Protein AF-A0A643F155-F1 (afdb_monomer_lite)

Radius of gyration: 12.83 Å; chains: 1; bounding box: 34×23×29 Å

Sequence (90 aa):
MDIQLLGMRLYNGAAKPDFDLLAYADLSVAGGLTIRGAALVSRDGEYRVWPPLSKDDRKAVKWRHDSPFHEAAIKLVLPAYRAISGKMEG

Foldseek 3Di:
DDKDWPDKDFDPDDADPFKGFGIFTWMADPPGDIQGGFTFIAGPNDTWTHGHDDPDPVPGDHDDCPDPVRVVVCVHVVVVSCVVVVVDDD

Organism: NCBI:txid571256

Secondary structure (DSSP, 8-state):
--EEEEEEEE--SPPPSSSEEEEEEEEEETTTEEEEEEEEEEETTEEEEEPPP-SSGGG-----TTSHHHHHHHHHHHHHHHHHTT----

Structure (mmCIF, N/CA/C/O backbone):
data_AF-A0A643F155-F1
#
_entry.id   AF-A0A643F155-F1
#
loop_
_atom_site.group_PDB
_atom_site.id
_atom_site.type_symbol
_atom_site.label_atom_id
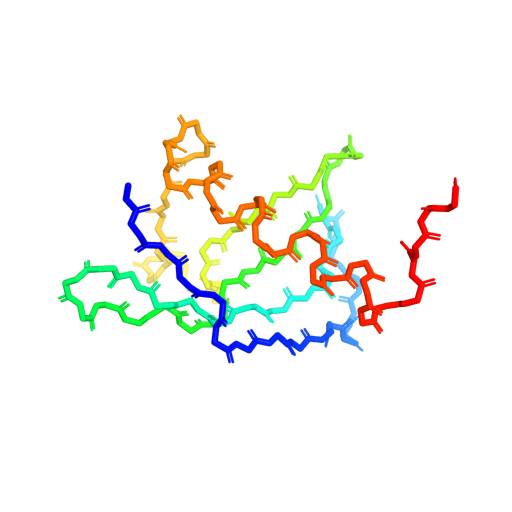_atom_site.label_alt_id
_atom_site.label_comp_id
_atom_site.label_asym_id
_atom_site.label_entity_id
_atom_site.label_seq_id
_atom_site.pdbx_PDB_ins_code
_atom_site.Cartn_x
_atom_site.Cartn_y
_atom_site.Cartn_z
_atom_site.occupancy
_atom_site.B_iso_or_equiv
_atom_site.auth_seq_id
_atom_site.auth_comp_id
_atom_site.auth_asym_id
_atom_site.auth_atom_id
_atom_site.pdbx_PDB_model_num
ATOM 1 N N . MET A 1 1 ? -10.316 10.577 10.246 1.00 69.81 1 MET A N 1
ATOM 2 C CA . MET A 1 1 ? -10.511 9.136 9.986 1.00 69.81 1 MET A CA 1
ATOM 3 C C . MET A 1 1 ? -9.308 8.421 10.562 1.00 69.81 1 MET A C 1
ATOM 5 O O . MET A 1 1 ? -8.203 8.860 10.273 1.00 69.81 1 MET A O 1
ATOM 9 N N . ASP A 1 2 ? -9.519 7.414 11.403 1.00 87.19 2 ASP A N 1
ATOM 10 C CA . ASP A 1 2 ? -8.427 6.682 12.050 1.00 87.19 2 ASP A CA 1
ATOM 11 C C . ASP A 1 2 ? -8.049 5.465 11.191 1.00 87.19 2 ASP A C 1
ATOM 13 O O . ASP A 1 2 ? -8.896 4.614 10.897 1.00 87.19 2 ASP A O 1
ATOM 17 N N . ILE A 1 3 ? -6.804 5.460 10.709 1.00 92.25 3 ILE A N 1
ATOM 18 C CA . ILE A 1 3 ? -6.188 4.353 9.977 1.00 92.25 3 ILE A CA 1
ATOM 19 C C . ILE A 1 3 ? -4.912 3.988 10.720 1.00 92.25 3 ILE A C 1
ATOM 21 O O . ILE A 1 3 ? -4.127 4.861 11.083 1.00 92.25 3 ILE A O 1
ATOM 25 N N . GLN A 1 4 ? -4.680 2.695 10.882 1.00 94.94 4 GLN A N 1
ATOM 26 C CA . GLN A 1 4 ? -3.473 2.163 11.496 1.00 94.94 4 GLN A CA 1
ATOM 27 C C . GLN A 1 4 ? -2.756 1.243 10.516 1.00 94.94 4 GLN A C 1
ATOM 29 O O . GLN A 1 4 ? -3.387 0.454 9.810 1.00 94.94 4 GLN A O 1
ATOM 34 N N . LEU A 1 5 ? -1.428 1.329 10.489 1.00 96.06 5 LEU A N 1
ATOM 35 C CA . LEU A 1 5 ? -0.588 0.371 9.780 1.00 96.06 5 LEU A CA 1
ATOM 36 C C . LEU A 1 5 ? -0.393 -0.860 10.671 1.00 96.06 5 LEU A C 1
ATOM 38 O O . LEU A 1 5 ? 0.229 -0.768 11.725 1.00 96.06 5 LEU A O 1
ATOM 42 N N . LEU A 1 6 ? -0.925 -2.003 10.247 1.00 96.25 6 LEU A N 1
ATOM 43 C CA . LEU A 1 6 ? -0.808 -3.274 10.969 1.00 96.25 6 LEU A CA 1
ATOM 44 C C . LEU A 1 6 ? 0.502 -3.995 10.657 1.00 96.25 6 LEU A C 1
ATOM 46 O O . LEU A 1 6 ? 1.054 -4.699 11.497 1.00 96.25 6 LEU A O 1
ATOM 50 N N . GLY A 1 7 ? 0.988 -3.843 9.430 1.00 94.88 7 GLY A N 1
ATOM 51 C CA . GLY A 1 7 ? 2.198 -4.500 8.973 1.00 94.88 7 GLY A CA 1
ATOM 52 C C . GLY A 1 7 ? 2.554 -4.084 7.559 1.00 94.88 7 GLY A C 1
ATOM 53 O O . GLY A 1 7 ? 1.724 -3.562 6.815 1.00 94.88 7 GLY A O 1
ATOM 54 N N . MET A 1 8 ? 3.807 -4.313 7.184 1.00 96.81 8 MET A N 1
ATOM 55 C CA . MET A 1 8 ? 4.300 -4.003 5.852 1.00 96.81 8 MET A CA 1
ATOM 56 C C . MET A 1 8 ? 5.356 -5.021 5.425 1.00 96.81 8 MET A C 1
ATOM 58 O O . MET A 1 8 ? 6.136 -5.508 6.243 1.00 96.81 8 MET A O 1
ATOM 62 N N . ARG A 1 9 ? 5.391 -5.334 4.131 1.00 95.56 9 ARG A N 1
ATOM 63 C CA . ARG A 1 9 ? 6.361 -6.237 3.513 1.00 95.56 9 ARG A CA 1
ATOM 64 C C . ARG A 1 9 ? 6.920 -5.608 2.246 1.00 95.56 9 ARG A C 1
ATOM 66 O O . ARG A 1 9 ? 6.145 -5.225 1.373 1.00 95.56 9 ARG A O 1
ATOM 73 N N . LEU A 1 10 ? 8.244 -5.553 2.124 1.00 95.75 10 LEU A N 1
ATOM 74 C CA . LEU A 1 10 ? 8.897 -5.112 0.891 1.00 95.75 10 LEU A CA 1
ATOM 75 C C . LEU A 1 10 ? 8.561 -6.057 -0.268 1.00 95.75 10 LEU A C 1
ATOM 77 O O . LEU A 1 10 ? 8.436 -7.274 -0.092 1.00 95.75 10 LEU A O 1
ATOM 81 N N . TYR A 1 11 ? 8.392 -5.487 -1.453 1.00 94.31 11 TYR A N 1
ATOM 82 C CA . TYR A 1 11 ? 8.216 -6.253 -2.672 1.00 94.31 11 TYR A CA 1
ATOM 83 C C . TYR A 1 11 ? 9.581 -6.597 -3.270 1.00 94.31 11 TYR A C 1
ATOM 85 O O . TYR A 1 11 ? 10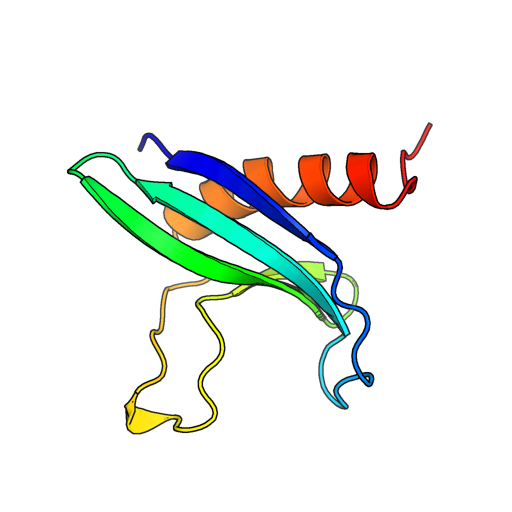.352 -5.711 -3.617 1.00 94.31 11 TYR A O 1
ATOM 93 N N . ASN A 1 12 ? 9.841 -7.896 -3.429 1.00 89.81 12 ASN A N 1
ATOM 94 C CA . ASN A 1 12 ? 11.077 -8.430 -4.017 1.00 89.81 12 ASN A CA 1
ATOM 95 C C . ASN A 1 12 ? 10.825 -9.118 -5.374 1.00 89.81 12 ASN A C 1
ATOM 97 O O . ASN A 1 12 ? 11.607 -9.964 -5.798 1.00 89.81 12 ASN A O 1
ATOM 101 N N . GLY A 1 13 ? 9.678 -8.855 -6.007 1.00 88.06 13 GLY A N 1
ATOM 102 C CA . GLY A 1 13 ? 9.323 -9.473 -7.285 1.00 88.06 13 GLY A CA 1
ATOM 103 C C . GLY A 1 13 ? 9.833 -8.681 -8.489 1.00 88.06 13 GLY A C 1
ATOM 104 O O . GLY A 1 13 ? 10.468 -7.640 -8.352 1.00 88.06 13 GLY A O 1
ATOM 105 N N . ALA A 1 14 ? 9.512 -9.167 -9.689 1.00 86.88 14 ALA A N 1
ATOM 106 C CA . ALA A 1 14 ? 9.890 -8.503 -10.933 1.00 86.88 14 ALA A CA 1
ATOM 107 C C . ALA A 1 14 ? 9.292 -7.089 -11.036 1.00 86.88 14 ALA A C 1
ATOM 109 O O . ALA A 1 14 ? 8.150 -6.861 -10.609 1.00 86.88 14 ALA A O 1
ATOM 110 N N . ALA A 1 15 ? 10.052 -6.177 -11.646 1.00 81.94 15 ALA A N 1
ATOM 111 C CA . ALA A 1 15 ? 9.597 -4.832 -11.978 1.00 81.94 15 ALA A CA 1
ATOM 112 C C . ALA A 1 15 ? 8.325 -4.884 -12.840 1.00 81.94 15 ALA A C 1
ATOM 114 O O . ALA A 1 15 ? 8.131 -5.814 -13.633 1.00 81.94 15 ALA A O 1
ATOM 115 N N . LYS A 1 16 ? 7.436 -3.903 -12.664 1.00 83.69 16 LYS A N 1
ATOM 116 C CA . LYS A 1 16 ? 6.250 -3.747 -13.512 1.00 83.69 16 LYS A CA 1
ATOM 117 C C . LYS A 1 16 ? 6.553 -2.670 -14.561 1.00 83.69 16 LYS A C 1
ATOM 119 O O . LYS A 1 16 ? 7.254 -1.718 -14.246 1.00 83.69 16 LYS A O 1
ATOM 124 N N . PRO A 1 17 ? 6.048 -2.812 -15.797 1.00 82.25 17 PRO A N 1
ATOM 125 C CA . PRO A 1 17 ? 6.398 -1.903 -16.889 1.00 82.25 17 PRO A CA 1
ATOM 126 C C . PRO A 1 17 ? 5.924 -0.458 -16.667 1.00 82.25 17 PRO A C 1
ATOM 128 O O . PRO A 1 17 ? 6.587 0.462 -17.125 1.00 82.25 17 PRO A O 1
ATOM 131 N N . ASP A 1 18 ? 4.817 -0.256 -15.943 1.00 88.12 18 ASP A N 1
ATOM 132 C CA . ASP A 1 18 ? 4.165 1.060 -15.823 1.00 88.12 18 ASP A CA 1
ATOM 133 C C . ASP A 1 18 ? 4.327 1.728 -14.445 1.00 88.12 18 ASP A C 1
ATOM 135 O O . ASP A 1 18 ? 3.866 2.852 -14.237 1.00 88.12 18 ASP A O 1
ATOM 139 N N . PHE A 1 19 ? 4.889 1.018 -13.464 1.00 91.12 19 PHE A N 1
ATOM 140 C CA . PHE A 1 19 ? 5.075 1.505 -12.095 1.00 91.12 19 PHE A CA 1
ATOM 141 C C . PHE A 1 19 ? 6.065 0.626 -11.331 1.00 91.12 19 PHE A C 1
ATOM 143 O O . PHE A 1 19 ? 6.161 -0.575 -11.566 1.00 91.12 19 PHE A O 1
ATOM 150 N N . ASP A 1 20 ? 6.722 1.179 -10.322 1.00 92.75 20 ASP A N 1
ATOM 151 C CA . ASP A 1 20 ? 7.522 0.394 -9.391 1.00 92.75 20 ASP A CA 1
ATOM 152 C C . ASP A 1 20 ? 6.664 -0.012 -8.201 1.00 92.75 20 ASP A C 1
ATOM 154 O O . ASP A 1 20 ? 6.213 0.829 -7.424 1.00 92.75 20 ASP A O 1
ATOM 158 N N . LEU A 1 21 ? 6.433 -1.312 -8.033 1.00 94.88 21 LEU A N 1
ATOM 159 C CA . LEU A 1 21 ? 5.839 -1.836 -6.810 1.00 94.88 21 LEU A CA 1
ATOM 160 C C . LEU A 1 21 ? 6.922 -1.943 -5.735 1.00 94.88 21 LEU A C 1
ATOM 162 O O . LEU A 1 21 ? 7.921 -2.625 -5.935 1.00 94.88 21 LEU A O 1
ATOM 166 N N . LEU A 1 22 ? 6.717 -1.292 -4.593 1.00 95.31 22 LEU A N 1
ATOM 167 C CA . LEU A 1 22 ? 7.750 -1.148 -3.564 1.00 95.31 22 LEU A CA 1
ATOM 168 C C . LEU A 1 22 ? 7.471 -2.002 -2.329 1.00 95.31 22 LEU A C 1
ATOM 170 O O . LEU A 1 22 ? 8.375 -2.624 -1.771 1.00 95.31 22 LEU A O 1
ATOM 174 N N . ALA A 1 23 ? 6.216 -2.032 -1.886 1.00 96.81 23 ALA A N 1
ATOM 175 C CA . ALA A 1 23 ? 5.809 -2.757 -0.691 1.00 96.81 23 ALA A CA 1
ATOM 176 C C . ALA A 1 23 ? 4.310 -3.067 -0.696 1.00 96.81 23 ALA A C 1
ATOM 178 O O . ALA A 1 23 ? 3.525 -2.443 -1.411 1.00 96.81 23 ALA A O 1
ATOM 179 N N . TYR A 1 24 ? 3.920 -4.005 0.158 1.00 97.06 24 TYR A N 1
ATOM 180 C CA . TYR A 1 24 ? 2.539 -4.264 0.538 1.00 97.06 24 TYR A CA 1
ATOM 181 C C . TYR A 1 24 ? 2.325 -3.871 1.996 1.00 97.06 24 TYR A C 1
ATOM 183 O O . TYR A 1 24 ? 3.149 -4.213 2.843 1.00 97.06 24 TYR A O 1
ATOM 191 N N . ALA A 1 25 ? 1.221 -3.195 2.287 1.00 97.44 25 ALA A N 1
ATOM 192 C CA . ALA A 1 25 ? 0.831 -2.729 3.608 1.00 97.44 25 ALA A CA 1
ATOM 193 C C . ALA A 1 25 ? -0.533 -3.301 4.007 1.00 97.44 25 ALA A C 1
ATOM 195 O O . ALA A 1 25 ? -1.478 -3.303 3.216 1.00 97.44 25 ALA A O 1
ATOM 196 N N . ASP A 1 26 ? -0.636 -3.749 5.251 1.00 97.00 26 ASP A N 1
ATOM 197 C CA . ASP A 1 26 ? -1.895 -4.139 5.873 1.00 97.00 26 ASP A CA 1
ATOM 198 C C . ASP A 1 26 ? -2.390 -2.973 6.733 1.00 97.00 26 ASP A C 1
ATOM 200 O O . ASP A 1 26 ? -1.659 -2.468 7.586 1.00 97.00 26 ASP A O 1
ATOM 204 N N . LEU A 1 27 ? -3.623 -2.528 6.498 1.00 95.81 27 LEU A N 1
ATOM 205 C CA . LEU A 1 27 ? -4.217 -1.353 7.135 1.00 95.81 27 LEU A CA 1
ATOM 206 C C . LEU A 1 27 ? -5.466 -1.747 7.926 1.00 95.81 27 LEU A C 1
ATOM 208 O O . LEU A 1 27 ? -6.299 -2.512 7.438 1.00 95.81 27 LEU A O 1
ATOM 212 N N . SER A 1 28 ? -5.623 -1.182 9.119 1.00 95.25 28 SER A N 1
ATOM 213 C CA . SER A 1 28 ? -6.875 -1.197 9.880 1.00 95.25 28 SER A CA 1
ATOM 214 C C . SER A 1 28 ? -7.554 0.156 9.743 1.00 95.25 28 SER A C 1
ATOM 216 O O . SER A 1 28 ? -6.898 1.183 9.899 1.00 95.25 28 SER A O 1
ATOM 218 N N . VAL A 1 29 ? -8.848 0.168 9.448 1.00 91.81 29 VAL A N 1
ATOM 219 C CA . VAL A 1 29 ? -9.668 1.377 9.333 1.00 91.81 29 VAL A CA 1
ATOM 220 C C . VAL A 1 29 ? -10.729 1.346 10.427 1.00 91.81 29 VAL A C 1
ATOM 222 O O . VAL A 1 29 ? -11.353 0.306 10.669 1.00 91.81 29 VAL A O 1
ATOM 225 N N . ALA A 1 30 ? -10.960 2.490 11.076 1.00 87.31 30 ALA A N 1
ATOM 226 C CA . ALA A 1 30 ? -12.027 2.642 12.061 1.00 87.31 30 ALA A CA 1
ATOM 227 C C . ALA A 1 30 ? -13.366 2.085 11.547 1.00 87.31 30 ALA A C 1
ATOM 229 O O . ALA A 1 30 ? -13.761 2.333 10.409 1.00 87.31 30 ALA A O 1
ATOM 230 N N . GLY A 1 31 ? -14.056 1.325 12.400 1.00 83.94 31 GLY A N 1
ATOM 231 C CA . GLY A 1 31 ? -15.245 0.557 12.014 1.00 83.94 31 GLY A CA 1
ATOM 232 C C . GLY A 1 31 ? -14.973 -0.923 11.720 1.00 83.94 31 GLY A C 1
ATOM 233 O O . GLY A 1 31 ? -15.890 -1.632 11.319 1.00 83.94 31 GLY A O 1
ATOM 234 N N . GLY A 1 32 ? -13.743 -1.405 11.944 1.00 88.25 32 GLY A N 1
ATOM 235 C CA . GLY A 1 32 ? -13.403 -2.835 11.917 1.00 88.25 32 GLY A CA 1
ATOM 236 C C . GLY A 1 32 ? -13.004 -3.376 10.543 1.00 88.25 32 GLY A C 1
ATOM 237 O O . GLY A 1 32 ? -12.822 -4.583 10.385 1.00 88.25 32 GLY A O 1
ATOM 238 N N . LEU A 1 33 ? -12.839 -2.505 9.544 1.00 91.06 33 LEU A N 1
ATOM 239 C CA . LEU A 1 33 ? -12.388 -2.913 8.219 1.00 91.06 33 LEU A CA 1
ATOM 240 C C . LEU A 1 33 ? -10.870 -3.114 8.220 1.00 91.06 33 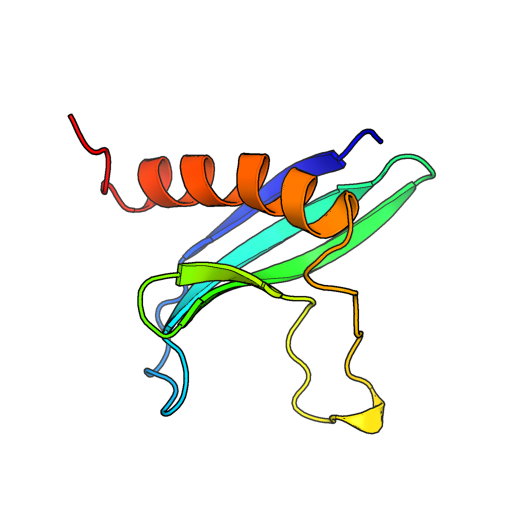LEU A C 1
ATOM 242 O O . LEU A 1 33 ? -10.110 -2.196 8.513 1.00 91.06 33 LEU A O 1
ATOM 246 N N . THR A 1 34 ? -10.424 -4.305 7.824 1.00 93.88 34 THR A N 1
ATOM 247 C CA . THR A 1 34 ? -9.010 -4.580 7.543 1.00 93.88 34 THR A CA 1
ATOM 248 C C . THR A 1 34 ? -8.785 -4.682 6.042 1.00 93.88 34 THR A C 1
ATOM 250 O O . THR A 1 34 ? -9.444 -5.465 5.358 1.00 93.88 34 THR A O 1
ATOM 253 N N . ILE A 1 35 ? -7.814 -3.930 5.535 1.00 93.44 35 ILE A N 1
ATOM 254 C CA . ILE A 1 35 ? -7.386 -3.946 4.137 1.00 93.44 35 ILE A CA 1
ATOM 255 C C . ILE A 1 35 ? -6.025 -4.623 4.096 1.00 93.44 35 ILE A C 1
ATOM 257 O O . ILE A 1 35 ? -5.045 -4.076 4.593 1.00 93.44 35 ILE A O 1
ATOM 261 N N . ARG A 1 36 ? -5.964 -5.823 3.517 1.00 94.19 36 ARG A N 1
ATOM 262 C CA . ARG A 1 36 ? -4.715 -6.583 3.413 1.00 94.19 36 ARG A CA 1
ATOM 263 C C . ARG A 1 36 ? -4.054 -6.371 2.063 1.00 94.19 36 ARG A C 1
ATOM 265 O O . ARG A 1 36 ? -4.710 -6.519 1.035 1.00 94.19 36 ARG A O 1
ATOM 272 N N . GLY A 1 37 ? -2.759 -6.090 2.072 1.00 94.56 37 GLY A N 1
ATOM 273 C CA . GLY A 1 37 ? -1.945 -5.988 0.867 1.00 94.56 37 GLY A CA 1
ATOM 274 C C . GLY A 1 37 ? -2.218 -4.752 0.012 1.00 94.56 37 GLY A C 1
ATOM 275 O O . GLY A 1 37 ? -2.129 -4.845 -1.210 1.00 94.56 37 GLY A O 1
ATOM 276 N N . ALA A 1 38 ? -2.531 -3.604 0.618 1.00 95.50 38 ALA A N 1
ATOM 277 C CA . ALA A 1 38 ? -2.501 -2.324 -0.089 1.00 95.50 38 ALA A CA 1
ATOM 278 C C . ALA A 1 38 ? -1.095 -2.089 -0.665 1.00 95.50 38 ALA A C 1
ATOM 280 O O . ALA A 1 38 ? -0.095 -2.316 0.014 1.00 95.50 38 ALA A O 1
ATOM 281 N N . ALA A 1 39 ? -0.997 -1.677 -1.923 1.00 95.25 39 ALA A N 1
ATOM 282 C CA . ALA A 1 39 ? 0.275 -1.595 -2.629 1.00 95.25 39 ALA A CA 1
ATOM 283 C C . ALA A 1 39 ? 0.869 -0.188 -2.533 1.00 95.25 39 ALA A C 1
ATOM 285 O O . ALA A 1 39 ? 0.250 0.774 -2.980 1.00 95.25 39 ALA A O 1
ATOM 286 N N . LEU A 1 40 ? 2.084 -0.059 -2.001 1.00 96.12 40 LEU A N 1
ATOM 287 C CA . LEU A 1 40 ? 2.882 1.149 -2.183 1.00 96.12 40 LEU A CA 1
ATOM 288 C C . LEU A 1 40 ? 3.577 1.071 -3.537 1.00 96.12 40 LEU A C 1
ATOM 290 O O . LEU A 1 40 ? 4.378 0.161 -3.772 1.00 96.12 40 LEU A O 1
ATOM 294 N 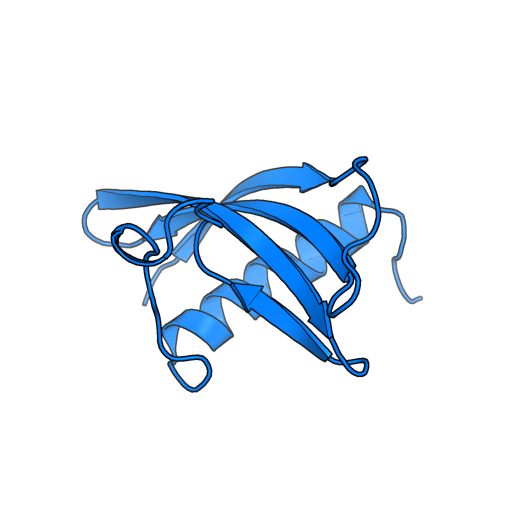N . VAL A 1 41 ? 3.301 2.042 -4.396 1.00 95.06 41 VAL A N 1
ATOM 295 C CA . VAL A 1 41 ? 3.908 2.150 -5.720 1.00 95.06 41 VAL A CA 1
ATOM 296 C C . VAL A 1 41 ? 4.610 3.492 -5.893 1.00 95.06 41 VAL A C 1
ATOM 298 O O . VAL A 1 41 ? 4.209 4.483 -5.283 1.00 95.06 41 VAL A O 1
ATOM 301 N N . SER A 1 42 ? 5.631 3.521 -6.741 1.00 93.06 42 SER A N 1
ATOM 302 C CA . SER A 1 42 ? 6.185 4.742 -7.323 1.00 93.06 42 SER A CA 1
ATOM 303 C C . SER A 1 42 ? 5.837 4.768 -8.804 1.00 93.06 42 SER A C 1
ATOM 305 O O . SER A 1 42 ? 6.066 3.791 -9.517 1.00 93.06 42 SER A O 1
ATOM 307 N N . ARG A 1 43 ? 5.252 5.865 -9.271 1.00 90.62 43 ARG A N 1
ATOM 308 C CA . ARG A 1 43 ? 4.937 6.076 -10.684 1.00 90.62 43 ARG A CA 1
ATOM 309 C C . ARG A 1 43 ? 5.231 7.525 -11.027 1.00 90.62 43 ARG A C 1
ATOM 311 O O . ARG A 1 43 ? 4.780 8.411 -10.312 1.00 90.62 43 ARG A O 1
ATOM 318 N N . ASP A 1 44 ? 6.000 7.748 -12.089 1.00 89.50 44 ASP A N 1
ATOM 319 C CA . ASP A 1 44 ? 6.381 9.089 -12.552 1.00 89.50 44 ASP A CA 1
ATOM 320 C C . ASP A 1 44 ? 7.049 9.949 -11.449 1.00 89.50 44 ASP A C 1
ATOM 322 O O . ASP A 1 44 ? 6.893 11.164 -11.401 1.00 89.50 44 ASP A O 1
ATOM 326 N N . GLY A 1 45 ? 7.786 9.308 -10.530 1.00 86.12 45 GLY A N 1
ATOM 327 C CA . GLY A 1 45 ? 8.445 9.960 -9.387 1.00 86.12 45 GLY A CA 1
ATOM 328 C C . GLY A 1 45 ? 7.544 10.214 -8.170 1.00 86.12 45 GLY A C 1
ATOM 329 O O . GLY A 1 45 ? 8.035 10.650 -7.129 1.00 86.12 45 GLY A O 1
ATOM 330 N N . GLU A 1 46 ? 6.250 9.901 -8.257 1.00 91.31 46 GLU A N 1
ATOM 331 C CA . GLU A 1 46 ? 5.290 10.077 -7.169 1.00 91.31 46 GLU A CA 1
ATOM 332 C C . GLU A 1 46 ? 4.982 8.761 -6.448 1.00 91.31 46 GLU A C 1
ATOM 334 O O . GLU A 1 46 ? 4.665 7.740 -7.066 1.00 91.31 46 GLU A O 1
ATOM 339 N N . TYR A 1 47 ? 4.993 8.801 -5.113 1.00 93.19 47 TYR A N 1
ATOM 340 C CA . TYR A 1 47 ? 4.572 7.677 -4.279 1.00 93.19 47 TYR A CA 1
ATOM 341 C C . TYR A 1 47 ? 3.054 7.656 -4.107 1.00 93.19 47 TYR A C 1
ATOM 343 O O . TYR A 1 47 ? 2.444 8.664 -3.752 1.00 93.19 47 TYR A O 1
ATOM 351 N N . ARG A 1 48 ? 2.437 6.485 -4.288 1.00 93.69 48 ARG A N 1
ATOM 352 C CA . ARG A 1 48 ? 0.989 6.291 -4.136 1.00 93.69 48 ARG A CA 1
ATOM 353 C C . ARG A 1 48 ? 0.687 4.997 -3.390 1.00 93.69 48 ARG A C 1
ATOM 355 O O . ARG A 1 48 ? 1.324 3.976 -3.626 1.00 93.69 48 ARG A O 1
ATOM 362 N N . VAL A 1 49 ? -0.338 5.022 -2.536 1.00 94.19 49 VAL A N 1
ATOM 363 C CA . VAL A 1 49 ? -0.945 3.804 -1.972 1.00 94.19 49 VAL A CA 1
ATOM 364 C C . VAL A 1 49 ? -2.156 3.393 -2.807 1.00 94.19 49 VAL A C 1
ATOM 366 O O . VAL A 1 49 ? -3.185 4.079 -2.857 1.00 94.19 49 VAL A O 1
ATOM 369 N N . TRP A 1 50 ? -2.017 2.271 -3.495 1.00 93.44 50 TRP A N 1
ATOM 370 C CA . TRP A 1 50 ? -3.053 1.633 -4.291 1.00 93.44 50 TRP A CA 1
ATOM 371 C C . TRP A 1 50 ? -3.790 0.566 -3.476 1.00 93.44 50 TRP A C 1
ATOM 373 O O . TRP A 1 50 ? -3.238 0.019 -2.514 1.00 93.44 50 TRP A O 1
ATOM 383 N N . PRO A 1 51 ? -5.042 0.257 -3.846 1.00 92.44 51 PRO A N 1
ATOM 384 C CA . PRO A 1 51 ? -5.751 -0.878 -3.274 1.00 92.44 51 PRO A CA 1
ATOM 385 C C . PRO A 1 51 ? -5.017 -2.194 -3.580 1.00 92.44 51 PRO A C 1
ATOM 387 O O . PRO A 1 51 ? -4.115 -2.222 -4.425 1.00 92.44 51 PRO A O 1
ATOM 390 N N . PRO A 1 52 ? -5.393 -3.298 -2.911 1.00 92.00 52 PRO A N 1
ATOM 391 C CA . PRO A 1 52 ? -4.814 -4.603 -3.195 1.00 92.00 52 PRO A CA 1
ATOM 392 C C . PRO A 1 52 ? -4.911 -4.949 -4.680 1.00 92.00 52 PRO A C 1
ATOM 394 O O . PRO A 1 52 ? -5.986 -4.893 -5.282 1.00 92.00 52 PRO A O 1
ATOM 397 N N . LEU A 1 53 ? -3.768 -5.291 -5.275 1.00 89.69 53 LEU A N 1
ATOM 398 C CA . LEU A 1 53 ? -3.684 -5.566 -6.705 1.00 89.69 53 LEU A CA 1
ATOM 399 C C . LEU A 1 53 ? -4.374 -6.897 -7.020 1.00 89.69 53 LEU A C 1
ATOM 401 O O . LEU A 1 53 ? -4.020 -7.939 -6.469 1.00 89.69 53 LEU A O 1
ATOM 405 N N . SER A 1 54 ? -5.326 -6.871 -7.951 1.00 85.50 54 SER A N 1
ATOM 406 C CA . SER A 1 54 ? -5.982 -8.067 -8.479 1.00 85.50 54 SER A CA 1
ATOM 407 C C . SER A 1 54 ? -5.451 -8.387 -9.875 1.00 85.50 54 SER A C 1
ATOM 409 O O . SER A 1 54 ? -5.207 -7.487 -10.674 1.00 85.50 54 SER A O 1
ATOM 411 N N . LYS A 1 55 ? -5.309 -9.680 -10.193 1.00 82.94 55 LYS A N 1
ATOM 412 C CA . LYS A 1 55 ? -5.083 -10.139 -11.578 1.00 82.94 55 LYS A CA 1
ATOM 413 C C . LYS A 1 55 ? -6.356 -10.071 -12.432 1.00 82.94 55 LYS A C 1
ATOM 415 O O . LYS A 1 55 ? -6.278 -10.157 -13.650 1.00 82.94 55 LYS A O 1
ATOM 420 N N . ASP A 1 56 ? -7.510 -9.956 -11.783 1.00 87.56 56 ASP A N 1
ATOM 421 C CA . ASP A 1 56 ? -8.830 -9.842 -12.395 1.00 87.56 56 ASP A CA 1
ATOM 422 C C . ASP A 1 56 ? -9.375 -8.434 -12.126 1.00 87.56 56 ASP A C 1
ATOM 424 O O . ASP A 1 56 ? -9.738 -8.120 -10.987 1.00 87.56 56 ASP A O 1
ATOM 428 N N . ASP A 1 57 ? -9.415 -7.583 -13.156 1.00 77.75 57 ASP A N 1
ATOM 429 C CA . ASP A 1 57 ? -9.857 -6.184 -13.031 1.00 77.75 57 ASP A CA 1
ATOM 430 C C . ASP A 1 57 ? -11.319 -6.070 -12.572 1.00 77.75 57 ASP A C 1
ATOM 432 O O . ASP A 1 57 ? -11.688 -5.120 -11.885 1.00 77.75 57 ASP A O 1
ATOM 436 N N . ARG A 1 58 ? -12.153 -7.085 -12.843 1.00 80.69 58 ARG A N 1
ATOM 437 C CA . ARG A 1 58 ? -13.548 -7.116 -12.367 1.00 80.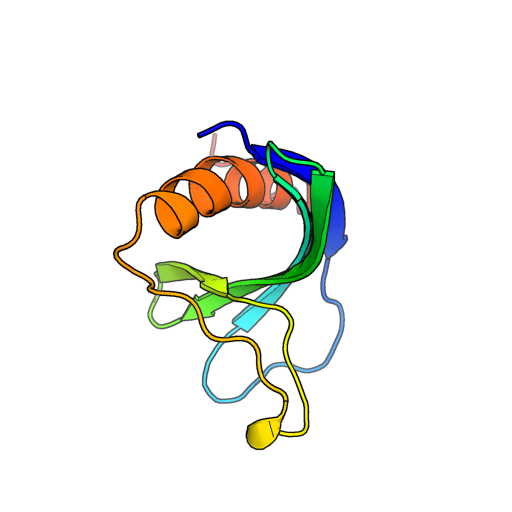69 58 ARG A CA 1
ATOM 438 C C . ARG A 1 58 ? -13.646 -7.295 -10.854 1.00 80.69 58 ARG A C 1
ATOM 440 O O . ARG A 1 58 ? -14.673 -6.975 -10.266 1.00 80.69 58 ARG A O 1
ATOM 447 N N . LYS A 1 59 ? -12.589 -7.821 -10.234 1.00 79.69 59 LYS A N 1
ATOM 448 C CA . LYS A 1 59 ? -12.462 -8.018 -8.783 1.00 79.69 59 LYS A CA 1
ATOM 449 C C . LYS A 1 59 ? -11.531 -6.996 -8.138 1.00 79.69 59 LYS A C 1
ATOM 451 O O . LYS A 1 59 ? -11.296 -7.071 -6.933 1.00 79.69 59 LYS A O 1
ATOM 456 N N . ALA A 1 60 ? -10.973 -6.072 -8.919 1.00 81.62 60 ALA A N 1
ATOM 457 C CA . ALA A 1 60 ? -10.102 -5.042 -8.391 1.00 81.62 60 ALA A CA 1
ATOM 458 C C . ALA A 1 60 ? -10.915 -4.084 -7.516 1.00 81.62 60 ALA A C 1
ATOM 460 O O . ALA A 1 60 ? -11.887 -3.469 -7.958 1.00 81.62 60 ALA A O 1
ATOM 461 N N . VAL A 1 61 ? -10.486 -3.938 -6.265 1.00 83.44 61 VAL A N 1
ATOM 462 C CA . VAL A 1 61 ? -10.959 -2.848 -5.416 1.00 83.44 61 VAL A CA 1
ATOM 463 C C . VAL A 1 61 ? -10.429 -1.549 -6.015 1.00 83.44 61 VAL A C 1
ATOM 465 O O . VAL A 1 61 ? -9.260 -1.471 -6.381 1.00 83.44 61 VAL A O 1
ATOM 468 N N . LYS A 1 62 ? -11.282 -0.530 -6.128 1.00 82.88 62 LYS A N 1
ATOM 469 C CA . LYS A 1 62 ? -10.901 0.804 -6.605 1.00 82.88 62 LYS A CA 1
ATOM 470 C C . LYS A 1 62 ? -11.199 1.807 -5.499 1.00 82.88 62 LYS A C 1
ATOM 472 O O . LYS A 1 62 ? -12.287 1.790 -4.930 1.00 82.88 62 LYS A O 1
ATOM 477 N N . TRP A 1 63 ? -10.249 2.688 -5.202 1.00 86.62 63 TRP A N 1
ATOM 478 C CA . TRP A 1 63 ? -10.494 3.857 -4.360 1.00 86.62 63 TRP A CA 1
ATOM 479 C C . TRP A 1 63 ? -9.969 5.121 -5.029 1.00 86.62 63 TRP A C 1
ATOM 481 O O . TRP A 1 63 ? -9.114 5.066 -5.912 1.00 86.62 63 TRP A O 1
ATOM 491 N N . ARG A 1 64 ? -10.507 6.267 -4.614 1.00 83.75 64 ARG A N 1
ATOM 492 C CA . ARG A 1 64 ? -10.162 7.581 -5.160 1.00 83.75 64 ARG A CA 1
ATOM 493 C C . ARG A 1 64 ? -8.785 8.036 -4.670 1.00 83.75 64 ARG A C 1
ATOM 495 O O . ARG A 1 64 ? -8.526 8.010 -3.466 1.00 83.75 64 ARG A O 1
ATOM 502 N N . HIS A 1 65 ? -7.917 8.450 -5.591 1.00 80.31 65 HIS A N 1
ATOM 503 C CA . HIS A 1 65 ? -6.551 8.900 -5.283 1.00 80.31 65 HIS A CA 1
ATOM 504 C C . HIS A 1 65 ? -6.506 10.286 -4.628 1.00 80.31 65 HIS A C 1
ATOM 506 O O . HIS A 1 65 ? -5.604 10.564 -3.854 1.00 80.31 65 HIS A O 1
ATOM 512 N N . ASP A 1 66 ? -7.507 11.117 -4.886 1.00 83.44 66 ASP A N 1
ATOM 513 C CA . ASP A 1 66 ? -7.73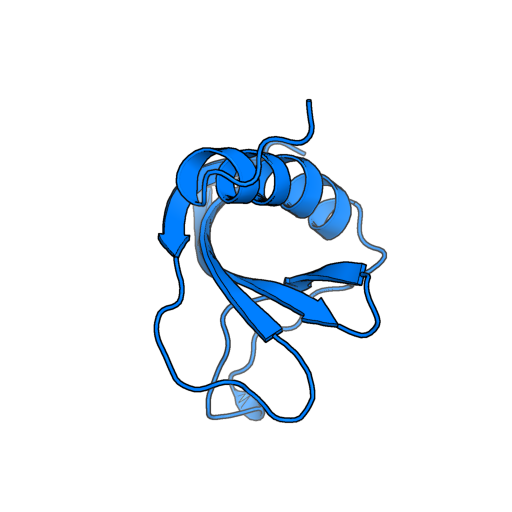2 12.437 -4.290 1.00 83.44 66 ASP A CA 1
ATOM 514 C C . ASP A 1 66 ? -8.564 12.370 -2.996 1.00 83.44 66 ASP A C 1
ATOM 516 O O . ASP A 1 66 ? -9.049 13.381 -2.495 1.00 83.44 66 ASP A O 1
ATOM 520 N N . SER A 1 67 ? -8.780 11.169 -2.448 1.00 86.06 67 SER A N 1
ATOM 521 C CA . SER A 1 67 ? -9.562 11.024 -1.223 1.00 86.06 67 SER A CA 1
ATOM 522 C C . SER A 1 67 ? -8.727 11.300 0.032 1.00 86.06 67 SER A C 1
ATOM 524 O O . SER A 1 67 ? -7.563 10.894 0.099 1.00 86.06 67 SER A O 1
ATOM 526 N N . PRO A 1 68 ? -9.351 11.825 1.107 1.00 88.69 68 PRO A N 1
ATOM 527 C CA . PRO A 1 68 ? -8.722 11.898 2.428 1.00 88.69 68 PRO A CA 1
ATOM 528 C C . PRO A 1 68 ? -8.210 10.539 2.930 1.00 88.69 68 PRO A C 1
ATOM 530 O O . PRO A 1 68 ? -7.298 10.474 3.751 1.00 88.69 68 PRO A O 1
ATOM 533 N N . PHE A 1 69 ? -8.788 9.440 2.431 1.00 89.00 69 PHE A N 1
ATOM 534 C CA . PHE A 1 69 ? -8.317 8.089 2.709 1.00 89.00 69 PHE A CA 1
ATOM 535 C C . PHE A 1 69 ? -6.945 7.810 2.103 1.00 89.00 69 PHE A C 1
ATOM 537 O O . PHE A 1 69 ? -6.069 7.297 2.799 1.00 89.00 69 PHE A O 1
ATOM 544 N N . HIS A 1 70 ? -6.732 8.182 0.842 1.00 90.62 70 HIS A N 1
ATOM 545 C CA . HIS A 1 70 ? -5.438 8.012 0.192 1.00 90.62 70 HIS A CA 1
ATOM 546 C C . HIS A 1 70 ? -4.348 8.835 0.888 1.00 90.62 70 HIS A C 1
ATOM 548 O O . HIS A 1 70 ? -3.279 8.301 1.186 1.00 90.62 70 HIS A O 1
ATOM 554 N N . GLU A 1 71 ? -4.640 10.096 1.217 1.00 91.50 71 GLU A N 1
ATOM 555 C CA . GLU A 1 71 ? -3.708 10.968 1.940 1.00 91.50 71 GLU A CA 1
ATOM 556 C C . GLU A 1 71 ? -3.328 10.419 3.320 1.00 91.50 71 GLU A C 1
ATOM 558 O O . GLU A 1 71 ? -2.166 10.464 3.724 1.00 91.50 71 GLU A O 1
ATOM 563 N N . ALA A 1 72 ? -4.301 9.893 4.063 1.00 92.56 72 ALA A N 1
ATOM 564 C CA . ALA A 1 72 ? -4.039 9.283 5.359 1.00 92.56 72 ALA A CA 1
ATOM 565 C C . ALA A 1 72 ? -3.207 7.996 5.217 1.00 92.56 72 ALA A C 1
ATOM 567 O O . ALA A 1 72 ? -2.259 7.791 5.973 1.00 92.56 72 ALA A O 1
ATOM 568 N N . ALA A 1 73 ? -3.499 7.162 4.213 1.00 93.81 73 ALA A N 1
ATOM 569 C CA . ALA A 1 73 ? -2.737 5.946 3.952 1.00 93.81 73 ALA A CA 1
ATOM 570 C C . ALA A 1 73 ? -1.280 6.246 3.556 1.00 93.81 73 ALA A C 1
ATOM 572 O O . ALA A 1 73 ? -0.367 5.626 4.101 1.00 93.81 73 ALA A O 1
ATOM 573 N N . ILE A 1 74 ? -1.025 7.209 2.660 1.00 94.62 74 ILE A N 1
ATOM 574 C CA . ILE A 1 74 ? 0.348 7.538 2.235 1.00 94.62 74 ILE A CA 1
ATOM 575 C C . ILE A 1 74 ? 1.184 8.109 3.386 1.00 94.62 74 ILE A C 1
ATOM 577 O O . ILE A 1 74 ? 2.344 7.721 3.534 1.00 94.62 74 ILE A O 1
ATOM 581 N N . LYS A 1 75 ? 0.586 8.938 4.255 1.00 94.62 75 LYS A N 1
ATOM 582 C CA . LYS A 1 75 ? 1.243 9.491 5.456 1.00 94.62 75 LYS A CA 1
ATOM 583 C C . LYS A 1 75 ? 1.697 8.410 6.444 1.00 94.62 75 LYS A C 1
ATOM 585 O O . LYS A 1 75 ? 2.634 8.651 7.195 1.00 94.62 75 LYS A O 1
ATOM 590 N N . LEU A 1 76 ? 1.070 7.233 6.430 1.00 94.94 76 LEU A N 1
ATOM 591 C CA . LEU A 1 76 ? 1.440 6.092 7.275 1.00 94.94 76 LEU A CA 1
ATOM 592 C C . LEU A 1 76 ? 2.416 5.141 6.574 1.00 94.94 76 LEU A C 1
ATOM 594 O O . LEU A 1 76 ? 3.413 4.716 7.155 1.00 94.94 76 LEU A O 1
ATOM 598 N N . VAL A 1 77 ? 2.130 4.798 5.317 1.00 96.31 77 VAL A N 1
ATOM 599 C CA . VAL A 1 77 ? 2.851 3.747 4.587 1.00 96.31 77 VAL A CA 1
ATOM 600 C C . VAL A 1 77 ? 4.219 4.223 4.100 1.00 96.31 77 VAL A C 1
ATOM 602 O O . VAL A 1 77 ? 5.184 3.464 4.180 1.00 96.31 77 VAL A O 1
ATOM 605 N N . LEU A 1 78 ? 4.343 5.463 3.614 1.00 95.75 78 LEU A N 1
ATOM 606 C CA . LEU A 1 78 ? 5.602 5.949 3.039 1.00 95.75 78 LEU A CA 1
ATOM 607 C C . LEU A 1 78 ? 6.735 6.067 4.078 1.00 95.75 78 LEU A C 1
ATOM 609 O O . LEU A 1 78 ? 7.831 5.573 3.794 1.00 95.75 78 LEU A O 1
ATOM 613 N N . PRO A 1 79 ? 6.523 6.647 5.279 1.00 95.19 79 PRO A N 1
ATOM 614 C CA . PRO A 1 79 ? 7.559 6.663 6.312 1.00 95.19 79 PRO A CA 1
ATOM 615 C C . PRO A 1 79 ? 7.963 5.257 6.761 1.00 95.19 79 PRO A C 1
ATOM 617 O O . PRO A 1 79 ? 9.153 4.976 6.897 1.00 95.19 79 PRO A O 1
ATOM 620 N N . ALA A 1 80 ? 6.992 4.350 6.921 1.00 95.31 80 ALA A N 1
ATOM 621 C CA . ALA A 1 80 ? 7.270 2.961 7.273 1.00 95.31 80 ALA A CA 1
ATOM 622 C C . ALA A 1 80 ? 8.131 2.274 6.205 1.00 95.31 80 ALA A C 1
ATOM 624 O O . ALA A 1 80 ? 9.127 1.634 6.540 1.00 95.31 80 ALA A O 1
ATOM 625 N N . TYR A 1 81 ? 7.801 2.455 4.922 1.00 95.50 81 TYR A N 1
ATOM 626 C CA . TYR A 1 81 ? 8.610 1.962 3.804 1.00 95.50 81 TYR A CA 1
ATOM 627 C C . TYR A 1 81 ? 10.052 2.450 3.886 1.00 95.50 81 TYR A C 1
ATOM 629 O O . TYR A 1 81 ? 10.961 1.624 3.876 1.00 95.50 81 TYR A O 1
ATOM 637 N N . ARG A 1 82 ? 10.256 3.761 4.036 1.00 93.81 82 ARG A N 1
ATOM 638 C CA . ARG A 1 82 ? 11.593 4.364 4.137 1.00 93.81 82 ARG A CA 1
ATOM 639 C C . ARG A 1 82 ? 12.404 3.784 5.297 1.00 93.81 82 ARG A C 1
ATOM 641 O O . ARG A 1 82 ? 13.584 3.484 5.115 1.00 93.81 82 ARG A O 1
ATOM 648 N N . ALA A 1 83 ? 11.765 3.576 6.449 1.00 92.19 83 ALA A N 1
ATOM 649 C CA . ALA A 1 83 ? 12.398 2.983 7.623 1.00 92.19 83 ALA A CA 1
ATOM 650 C C . ALA A 1 83 ? 12.836 1.527 7.380 1.00 92.19 83 ALA A C 1
ATOM 652 O O . ALA A 1 83 ? 13.975 1.176 7.677 1.00 92.19 83 ALA A O 1
ATOM 653 N N . ILE A 1 84 ? 11.971 0.684 6.799 1.00 90.88 84 ILE A N 1
ATOM 654 C CA . ILE A 1 84 ? 12.287 -0.739 6.563 1.00 90.88 84 ILE A CA 1
ATOM 655 C C . ILE A 1 84 ? 13.237 -0.927 5.371 1.00 90.88 84 ILE A C 1
ATOM 657 O O . ILE A 1 84 ? 14.042 -1.855 5.366 1.00 90.88 84 ILE A O 1
ATOM 661 N N . SER A 1 85 ? 13.185 -0.053 4.363 1.00 88.88 85 SER A N 1
ATOM 662 C CA . SER A 1 85 ? 14.054 -0.140 3.184 1.00 88.88 85 SER A CA 1
ATOM 663 C C . SER A 1 85 ? 15.444 0.470 3.393 1.00 88.88 85 SER A C 1
ATOM 665 O O . SER A 1 85 ? 16.231 0.484 2.450 1.00 88.88 85 SER A O 1
ATOM 667 N N . GLY A 1 86 ? 15.729 1.058 4.561 1.00 82.38 86 GLY A N 1
ATOM 668 C CA . GLY A 1 86 ? 16.972 1.797 4.814 1.00 82.38 86 GLY A CA 1
ATOM 669 C C . GLY A 1 86 ? 17.112 3.090 3.998 1.00 82.38 86 GLY A C 1
ATOM 670 O O . GLY A 1 86 ? 18.209 3.625 3.888 1.00 82.38 86 GLY A O 1
ATOM 671 N N . LYS A 1 87 ? 16.014 3.605 3.424 1.00 68.38 87 LYS A N 1
ATOM 672 C CA . LYS A 1 87 ? 15.975 4.862 2.653 1.00 68.38 87 LYS A CA 1
ATOM 673 C C . LYS A 1 87 ? 15.537 6.020 3.556 1.00 68.38 87 LYS A C 1
ATOM 675 O O . LYS A 1 87 ? 14.568 6.714 3.248 1.00 68.38 87 LYS A O 1
ATOM 680 N N . MET A 1 88 ? 16.194 6.187 4.704 1.00 54.16 88 MET A N 1
ATOM 681 C CA . MET A 1 88 ? 16.022 7.402 5.501 1.00 54.16 88 MET A CA 1
ATOM 682 C C . MET A 1 88 ? 16.801 8.523 4.813 1.00 54.16 88 MET A C 1
ATOM 684 O O . MET A 1 88 ? 18.027 8.493 4.781 1.00 54.16 88 MET A O 1
ATOM 688 N N . GLU A 1 89 ? 16.080 9.472 4.212 1.00 49.78 89 GLU A N 1
ATOM 689 C CA . GLU A 1 89 ? 16.651 10.781 3.890 1.00 49.78 89 GLU A CA 1
ATOM 690 C C . GLU A 1 89 ? 17.084 11.412 5.220 1.00 49.78 89 GLU A C 1
ATOM 692 O O . GLU A 1 89 ? 16.255 11.572 6.120 1.00 49.78 89 GLU A O 1
ATOM 697 N N . GLY A 1 90 ? 18.391 11.645 5.362 1.00 36.06 90 GLY A N 1
ATOM 698 C CA . GLY A 1 90 ? 18.955 12.517 6.391 1.00 36.06 90 GLY A CA 1
ATOM 699 C C . GLY A 1 90 ? 18.804 13.983 6.021 1.00 36.06 90 GLY A C 1
ATOM 700 O O . GLY A 1 90 ? 18.590 14.267 4.820 1.00 36.06 90 GLY A O 1
#

pLDDT: mean 88.83, std 9.88, range [36.06, 97.44]